Protein AF-A0A520MVE0-F1 (afdb_monomer_lite)

Radius of gyration: 15.73 Å; chains: 1; bounding box: 35×28×48 Å

Secondary structure (DSSP, 8-state):
-------HHHHHT-GGGHHHHHHHHHHHHHHHHHHHHH---HHHHHHHHHHHHHHHHHHH-HHHHHHTHHHHHTS-HHHHHHHHHHHHHHHHHHHHHHHH-

Sequence (101 aa):
MIKEKFNIFGFIYNPNNKKFLVIFDTPFLLISFAAIIEEAHWFVLVIFFMHALNTMTLLIKPDIFYHSKGEMQLMEEESLNNYLVIMTSVVGIGCLLVSYF

Organism: NCBI:txid2030880

Structure (mmCIF, N/CA/C/O backbone):
data_AF-A0A520MVE0-F1
#
_entry.id   AF-A0A520MVE0-F1
#
loop_
_atom_site.group_PDB
_atom_site.id
_atom_site.type_symbol
_atom_site.label_atom_id
_atom_site.label_alt_id
_atom_site.label_comp_id
_atom_site.label_asym_id
_atom_site.label_entity_id
_atom_site.label_seq_id
_atom_site.pdbx_PDB_ins_code
_atom_site.Cartn_x
_atom_site.Cartn_y
_atom_site.Cartn_z
_atom_site.occupancy
_atom_site.B_iso_or_equiv
_atom_site.auth_seq_id
_atom_site.auth_comp_id
_atom_site.auth_asym_id
_atom_site.auth_atom_id
_atom_site.pdbx_PDB_model_num
ATOM 1 N N . MET A 1 1 ? 0.724 18.222 29.697 1.00 36.12 1 MET A N 1
ATOM 2 C CA . MET A 1 1 ? 0.230 18.219 28.305 1.00 36.12 1 MET A CA 1
ATOM 3 C C . MET A 1 1 ? 0.454 16.815 27.767 1.00 36.12 1 MET A C 1
ATOM 5 O O . MET A 1 1 ? 1.594 16.456 27.501 1.00 36.12 1 MET A O 1
ATOM 9 N N . ILE A 1 2 ? -0.579 15.972 27.773 1.00 47.22 2 ILE A N 1
ATOM 10 C CA . ILE A 1 2 ? -0.474 14.605 27.249 1.00 47.22 2 ILE A CA 1
ATOM 11 C C . ILE A 1 2 ? -0.280 14.760 25.743 1.00 47.22 2 ILE A C 1
ATOM 13 O O . ILE A 1 2 ? -1.152 15.279 25.054 1.00 47.22 2 ILE A O 1
ATOM 17 N N . LYS A 1 3 ? 0.911 14.421 25.251 1.00 48.09 3 LYS A N 1
ATOM 18 C CA . LYS A 1 3 ? 1.196 14.364 23.820 1.00 48.09 3 LYS A CA 1
ATOM 19 C C . LYS A 1 3 ? 0.427 13.141 23.322 1.00 48.09 3 LYS A C 1
ATOM 21 O O . LYS A 1 3 ? 0.917 12.027 23.477 1.00 48.09 3 LYS A O 1
ATOM 26 N N . GLU A 1 4 ? -0.812 13.321 22.865 1.00 58.81 4 GLU A N 1
ATOM 27 C CA . GLU A 1 4 ? -1.574 12.227 22.260 1.00 58.81 4 GLU A CA 1
ATOM 28 C C . GLU A 1 4 ? -0.746 11.681 21.094 1.00 58.81 4 GLU A C 1
ATOM 30 O O . GLU A 1 4 ? -0.529 12.355 20.086 1.00 58.81 4 GLU A O 1
ATOM 35 N N . LYS A 1 5 ? -0.184 10.482 21.274 1.00 69.44 5 LYS A N 1
ATOM 36 C CA . LYS A 1 5 ? 0.493 9.765 20.199 1.00 69.44 5 LYS A CA 1
ATOM 37 C C . LYS A 1 5 ? -0.572 9.425 19.161 1.00 69.44 5 LYS A C 1
ATOM 39 O O . LYS A 1 5 ? -1.579 8.802 19.486 1.00 69.44 5 LYS A O 1
ATOM 44 N N . PHE A 1 6 ? -0.354 9.846 17.919 1.00 73.69 6 PHE A N 1
ATOM 45 C CA . PHE A 1 6 ? -1.237 9.497 16.815 1.00 73.69 6 PHE A CA 1
ATOM 46 C C . PHE A 1 6 ? -1.316 7.969 16.675 1.00 73.69 6 PHE A C 1
ATOM 48 O O . PHE A 1 6 ? -0.303 7.309 16.447 1.00 73.69 6 PHE A O 1
ATOM 55 N N . ASN A 1 7 ? -2.517 7.407 16.818 1.00 77.00 7 ASN A N 1
ATOM 56 C CA . ASN A 1 7 ? -2.741 5.971 16.688 1.00 77.00 7 ASN A CA 1
ATOM 57 C C . ASN A 1 7 ? -2.905 5.595 15.209 1.00 77.00 7 ASN A C 1
ATOM 59 O O . ASN A 1 7 ? -4.004 5.668 14.656 1.00 77.00 7 ASN A O 1
ATOM 63 N N . ILE A 1 8 ? -1.808 5.165 14.582 1.00 77.44 8 ILE A N 1
ATOM 64 C CA . ILE A 1 8 ? -1.758 4.793 13.161 1.00 77.44 8 ILE A CA 1
ATOM 65 C C . ILE A 1 8 ? -2.753 3.664 12.836 1.00 77.44 8 ILE A C 1
ATOM 67 O O . ILE A 1 8 ? -3.479 3.762 11.851 1.00 77.44 8 ILE A O 1
ATOM 71 N N . PHE A 1 9 ? -2.879 2.633 13.678 1.00 76.06 9 PHE A N 1
ATOM 72 C CA . PHE A 1 9 ? -3.846 1.541 13.463 1.00 76.06 9 PHE A CA 1
ATOM 73 C C . PHE A 1 9 ? -5.281 1.993 13.665 1.00 76.06 9 PHE A C 1
ATOM 75 O O . PHE A 1 9 ? -6.173 1.594 12.921 1.00 76.06 9 PHE A O 1
ATOM 82 N N . GLY A 1 10 ? -5.502 2.851 14.659 1.00 79.38 10 GLY A N 1
ATOM 83 C CA . GLY A 1 10 ? -6.774 3.526 14.863 1.00 79.38 10 GLY A CA 1
ATOM 84 C C . GLY A 1 10 ? -7.177 4.340 13.639 1.00 79.38 10 GLY A C 1
ATOM 85 O O . GLY A 1 10 ? -8.356 4.385 13.325 1.00 79.38 10 GLY A O 1
ATOM 86 N N . PHE A 1 11 ? -6.216 4.920 12.919 1.00 84.81 11 PHE A N 1
ATOM 87 C CA . PHE A 1 11 ? -6.459 5.648 11.680 1.00 84.81 11 PHE A CA 1
ATOM 88 C C . PHE A 1 11 ? -6.701 4.723 10.475 1.00 84.81 11 PHE A C 1
ATOM 90 O O . PHE A 1 11 ? -7.702 4.900 9.782 1.00 84.81 11 PHE A O 1
ATOM 97 N N . ILE A 1 12 ? -5.828 3.738 10.232 1.00 84.62 12 ILE A N 1
ATOM 98 C CA . ILE A 1 12 ? -5.919 2.807 9.089 1.00 84.62 12 ILE A CA 1
ATOM 99 C C . ILE A 1 12 ? -7.169 1.925 9.195 1.00 84.62 12 ILE A C 1
ATOM 101 O O . ILE A 1 12 ? -7.902 1.745 8.227 1.00 84.62 12 ILE A O 1
ATOM 105 N N . TYR A 1 13 ? -7.468 1.414 10.385 1.00 84.88 13 TYR A N 1
ATOM 106 C CA . TYR A 1 13 ? -8.610 0.528 10.604 1.00 84.88 13 TYR A CA 1
ATOM 107 C C . TYR A 1 13 ? -9.881 1.263 11.039 1.00 84.88 13 TYR A C 1
ATOM 109 O O . TYR A 1 13 ? -10.783 0.649 11.609 1.00 84.88 13 TYR A O 1
ATOM 117 N N . ASN A 1 14 ? -9.974 2.570 10.784 1.00 87.44 14 ASN A N 1
ATOM 118 C CA . ASN A 1 14 ? -11.222 3.310 10.927 1.00 87.44 14 ASN A CA 1
ATOM 119 C C . ASN A 1 14 ? -12.016 3.246 9.611 1.00 87.44 14 ASN A C 1
ATOM 121 O O . ASN A 1 14 ? -11.552 3.782 8.600 1.00 87.44 14 ASN A O 1
ATOM 125 N N . PRO A 1 15 ? -13.231 2.669 9.607 1.00 87.25 15 PRO A N 1
ATOM 126 C CA . PRO A 1 15 ? -14.092 2.636 8.426 1.00 87.25 15 PRO A CA 1
ATOM 127 C C . PRO A 1 15 ? -14.366 4.015 7.812 1.00 87.25 15 PRO A C 1
ATOM 129 O O . PRO A 1 15 ? -14.450 4.139 6.589 1.00 87.25 15 PRO A O 1
ATOM 132 N N . ASN A 1 16 ? -14.415 5.073 8.628 1.00 90.50 16 ASN A N 1
ATOM 133 C CA . ASN A 1 16 ? -14.630 6.445 8.152 1.00 90.50 16 ASN A CA 1
ATOM 134 C C . ASN A 1 16 ? -13.464 6.961 7.292 1.00 90.50 16 ASN A C 1
ATOM 136 O O . ASN A 1 16 ? -13.655 7.842 6.455 1.00 90.50 16 ASN A O 1
ATOM 140 N N . ASN A 1 17 ? -12.273 6.378 7.445 1.00 90.50 17 ASN A N 1
ATOM 141 C CA . ASN A 1 17 ? -11.078 6.752 6.693 1.00 90.50 17 ASN A CA 1
ATOM 142 C C . ASN A 1 17 ? -10.914 5.957 5.391 1.00 90.50 17 ASN A C 1
ATOM 144 O O . ASN A 1 17 ? -9.980 6.230 4.640 1.00 90.50 17 ASN A O 1
ATOM 148 N N . LYS A 1 18 ? -11.827 5.026 5.064 1.00 90.31 18 LYS A N 1
ATOM 149 C CA . LYS A 1 18 ? -11.771 4.201 3.841 1.00 90.31 18 LYS A CA 1
ATOM 150 C C . LYS A 1 18 ? -11.445 5.021 2.593 1.00 90.31 18 LYS A C 1
ATOM 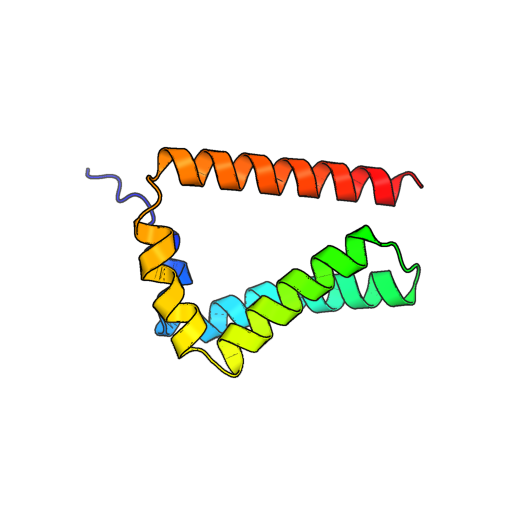152 O O . LYS A 1 18 ? -10.552 4.672 1.829 1.00 90.31 18 LYS A O 1
ATOM 157 N N . LYS A 1 19 ? -12.164 6.131 2.393 1.00 90.94 19 LYS A N 1
ATOM 158 C CA . LYS A 1 19 ? -11.992 6.991 1.215 1.00 90.94 19 LYS A CA 1
ATOM 159 C C . LYS A 1 19 ? -10.604 7.629 1.171 1.00 90.94 19 LYS A C 1
ATOM 161 O O . LYS A 1 19 ? -10.016 7.708 0.101 1.00 90.94 19 LYS A O 1
ATOM 166 N N . PHE A 1 20 ? -10.083 8.055 2.321 1.00 90.06 20 PHE A N 1
ATOM 167 C CA . PHE A 1 20 ? -8.737 8.614 2.418 1.00 90.06 20 PHE A CA 1
ATOM 168 C C . PHE A 1 20 ? -7.679 7.574 2.041 1.00 90.06 20 PHE A C 1
ATOM 170 O O . PHE A 1 20 ? -6.802 7.875 1.241 1.00 90.06 20 PHE A O 1
ATOM 177 N N . LEU A 1 21 ? -7.798 6.346 2.553 1.00 89.25 21 LEU A N 1
ATOM 178 C CA . LEU A 1 21 ? -6.858 5.261 2.256 1.00 89.25 21 LEU A CA 1
ATOM 179 C C . LEU A 1 21 ? -6.832 4.923 0.763 1.00 89.25 21 LEU A C 1
ATOM 181 O O . LEU A 1 21 ? -5.759 4.824 0.187 1.00 89.25 21 LEU A O 1
ATOM 185 N N . VAL A 1 22 ? -7.998 4.839 0.117 1.00 90.94 22 VAL A N 1
ATOM 186 C CA . VAL A 1 22 ? -8.084 4.599 -1.335 1.00 90.94 22 VAL A CA 1
ATOM 187 C C . VAL A 1 22 ? -7.455 5.747 -2.131 1.00 90.94 22 VAL A C 1
ATOM 189 O O . VAL A 1 22 ? -6.709 5.503 -3.078 1.00 90.94 22 VAL A O 1
ATOM 192 N N . ILE A 1 23 ? -7.723 7.003 -1.752 1.00 91.75 23 ILE A N 1
ATOM 193 C CA . ILE A 1 23 ? -7.112 8.175 -2.402 1.00 91.75 23 ILE A CA 1
ATOM 194 C C . ILE A 1 23 ? -5.593 8.155 -2.230 1.00 91.75 23 ILE A C 1
ATOM 196 O O . ILE A 1 23 ? -4.879 8.478 -3.173 1.00 91.75 23 ILE A O 1
ATOM 200 N N . PHE A 1 24 ? -5.104 7.768 -1.054 1.00 88.06 24 PHE A N 1
ATOM 201 C CA . PHE A 1 24 ? -3.678 7.664 -0.776 1.00 88.06 24 PHE A CA 1
ATOM 202 C C . PHE A 1 24 ? -3.001 6.560 -1.600 1.00 88.06 24 PHE A C 1
ATOM 204 O O . PHE A 1 24 ? -1.898 6.771 -2.090 1.00 88.06 24 PHE A O 1
ATOM 211 N N . ASP A 1 25 ? -3.667 5.421 -1.803 1.00 88.56 25 ASP A N 1
ATOM 212 C CA . ASP A 1 25 ? -3.120 4.277 -2.549 1.00 88.56 25 ASP A CA 1
ATOM 213 C C . ASP A 1 25 ? -3.152 4.476 -4.076 1.00 88.56 25 ASP A C 1
ATOM 215 O O . ASP A 1 25 ? -2.331 3.929 -4.813 1.00 88.56 25 ASP A O 1
ATOM 219 N N . THR A 1 26 ? -4.089 5.291 -4.574 1.00 90.12 26 THR A N 1
ATOM 220 C CA . THR A 1 26 ? -4.316 5.490 -6.016 1.00 90.12 26 THR A CA 1
ATOM 221 C C . THR A 1 26 ? -3.075 6.015 -6.765 1.00 90.12 26 THR A C 1
ATOM 223 O O . THR A 1 26 ? -2.745 5.445 -7.806 1.00 90.12 26 THR A O 1
ATOM 226 N N . PRO A 1 27 ? -2.339 7.042 -6.286 1.00 89.94 27 PRO A N 1
ATOM 227 C CA . PRO A 1 27 ? -1.098 7.485 -6.920 1.00 89.94 27 PRO A CA 1
ATOM 228 C C . PRO A 1 27 ? -0.047 6.380 -7.035 1.00 89.94 27 PRO A C 1
ATOM 230 O O . PRO A 1 27 ? 0.590 6.267 -8.078 1.00 89.94 27 PRO A O 1
ATOM 233 N N . PHE A 1 28 ? 0.111 5.540 -6.006 1.00 86.00 28 PHE A N 1
ATOM 234 C CA . PHE A 1 28 ? 1.074 4.437 -6.035 1.00 86.00 28 PHE A CA 1
ATOM 235 C C . PHE A 1 28 ? 0.707 3.413 -7.100 1.00 86.00 28 PHE A C 1
ATOM 237 O O . PHE A 1 28 ? 1.576 2.995 -7.864 1.00 86.00 28 PHE A O 1
ATOM 244 N N . LEU A 1 29 ? -0.577 3.065 -7.211 1.00 91.31 29 LEU A N 1
ATOM 245 C CA . LEU A 1 29 ? -1.078 2.178 -8.261 1.00 91.31 29 LEU A CA 1
ATOM 246 C C . LEU A 1 29 ? -0.856 2.749 -9.660 1.00 91.31 29 LEU A C 1
ATOM 248 O O . LEU A 1 29 ? -0.402 2.029 -10.542 1.00 91.31 29 LEU A O 1
ATOM 252 N N . LEU A 1 30 ? -1.138 4.037 -9.864 1.00 91.62 30 LEU A N 1
ATOM 253 C CA . LEU A 1 30 ? -0.956 4.686 -11.164 1.00 91.62 30 LEU A CA 1
ATOM 254 C C . LEU A 1 30 ? 0.520 4.765 -11.564 1.00 91.62 30 LEU A C 1
ATOM 256 O O . LEU A 1 30 ? 0.859 4.439 -12.698 1.00 91.62 30 LEU A O 1
ATOM 260 N N . ILE A 1 31 ? 1.395 5.167 -10.638 1.00 88.50 31 ILE A N 1
ATOM 261 C CA . ILE A 1 31 ? 2.832 5.306 -10.902 1.00 88.50 31 ILE A CA 1
ATOM 262 C C . ILE A 1 31 ? 3.469 3.936 -11.142 1.00 88.50 31 ILE A C 1
ATOM 264 O O . ILE A 1 31 ? 4.212 3.772 -12.104 1.00 88.50 31 ILE A O 1
ATOM 268 N N . SER A 1 32 ? 3.158 2.936 -10.312 1.00 88.06 32 SER A N 1
ATOM 269 C CA . SER A 1 32 ? 3.701 1.585 -10.501 1.00 88.06 32 SER A CA 1
ATOM 270 C C . SER A 1 32 ? 3.170 0.928 -11.774 1.00 88.06 32 SER A C 1
ATOM 272 O O . SER A 1 32 ? 3.937 0.282 -12.477 1.00 88.06 32 SER A O 1
ATOM 274 N N . PHE A 1 33 ? 1.906 1.153 -12.142 1.00 89.62 33 PHE A N 1
ATOM 275 C CA . PHE A 1 33 ? 1.370 0.702 -13.426 1.00 89.62 33 PHE A CA 1
ATOM 276 C C . PHE A 1 33 ? 2.073 1.359 -14.619 1.00 89.62 33 PHE A C 1
ATOM 278 O O . PHE A 1 33 ? 2.437 0.664 -15.565 1.00 89.62 33 PHE A O 1
ATOM 285 N N . ALA A 1 34 ? 2.301 2.675 -14.566 1.00 89.38 34 ALA A N 1
ATOM 286 C CA . ALA A 1 34 ? 3.047 3.384 -15.603 1.00 89.38 34 ALA A CA 1
ATOM 287 C C . ALA A 1 34 ? 4.474 2.832 -15.741 1.00 89.38 34 ALA A C 1
ATOM 289 O O . ALA A 1 34 ? 4.897 2.518 -16.850 1.00 89.38 34 ALA A O 1
ATOM 290 N N . ALA A 1 35 ? 5.162 2.617 -14.617 1.00 86.62 35 ALA A N 1
ATOM 291 C CA . ALA A 1 35 ? 6.492 2.018 -14.600 1.00 86.62 35 ALA A CA 1
ATOM 292 C C . ALA A 1 35 ? 6.495 0.588 -15.170 1.00 86.62 35 ALA A C 1
ATOM 294 O O . ALA A 1 35 ? 7.389 0.254 -15.931 1.00 86.62 35 ALA A O 1
ATOM 295 N N . ILE A 1 36 ? 5.478 -0.237 -14.887 1.00 88.44 36 ILE A N 1
ATOM 296 C CA . ILE A 1 36 ? 5.353 -1.590 -15.464 1.00 88.44 36 ILE A CA 1
ATOM 297 C C . ILE A 1 36 ? 5.191 -1.553 -16.989 1.00 88.44 36 ILE A C 1
ATOM 299 O O . ILE A 1 36 ? 5.710 -2.435 -17.671 1.00 88.44 36 ILE A O 1
ATOM 303 N N . ILE A 1 37 ? 4.446 -0.577 -17.521 1.00 89.31 37 ILE A N 1
ATOM 304 C CA . ILE A 1 37 ? 4.263 -0.414 -18.973 1.00 89.31 37 ILE A CA 1
ATOM 305 C C . ILE A 1 37 ? 5.574 -0.005 -19.645 1.00 89.31 37 ILE A C 1
ATOM 307 O O . ILE A 1 37 ? 5.857 -0.477 -20.744 1.00 89.31 37 ILE A O 1
ATOM 311 N N . GLU A 1 38 ? 6.328 0.893 -19.013 1.00 85.38 38 GLU A N 1
ATOM 312 C CA . GLU A 1 38 ? 7.591 1.401 -19.543 1.00 85.38 38 GLU A CA 1
ATOM 313 C C . GLU A 1 38 ? 8.691 0.338 -19.466 1.00 85.38 38 GLU A C 1
ATOM 315 O O . GLU A 1 38 ? 9.273 -0.018 -20.490 1.00 85.38 38 GLU A O 1
ATOM 320 N N . GLU A 1 39 ? 8.914 -0.231 -18.279 1.00 80.94 39 GLU A N 1
ATOM 321 C CA . GLU A 1 39 ? 9.896 -1.284 -18.051 1.00 80.94 39 GLU A CA 1
ATOM 322 C C . GLU A 1 39 ? 9.482 -2.183 -16.874 1.00 80.94 39 GLU A C 1
ATOM 324 O O . GLU A 1 39 ? 9.458 -1.800 -15.700 1.00 80.94 39 GLU A O 1
ATOM 329 N N . ALA A 1 40 ? 9.114 -3.427 -17.190 1.00 76.38 40 ALA A N 1
ATOM 330 C CA . ALA A 1 40 ? 8.539 -4.358 -16.226 1.00 76.38 40 ALA A CA 1
ATOM 331 C C . ALA A 1 40 ? 9.596 -4.961 -15.283 1.00 76.38 40 ALA A C 1
ATOM 333 O O . ALA A 1 40 ? 9.965 -6.134 -15.394 1.00 76.38 40 ALA A O 1
ATOM 334 N N . HIS A 1 41 ? 10.048 -4.188 -14.296 1.00 80.62 41 HIS A N 1
ATOM 335 C CA . HIS A 1 41 ? 10.892 -4.7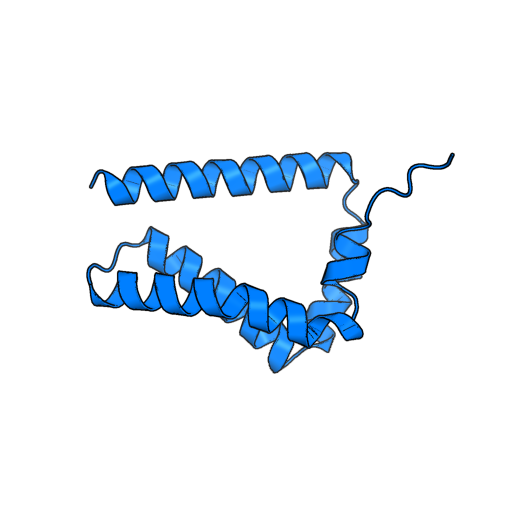11 -13.225 1.00 80.62 41 HIS A CA 1
ATOM 336 C C . HIS A 1 41 ? 10.066 -5.542 -12.235 1.00 80.62 41 HIS A C 1
ATOM 338 O O . HIS A 1 41 ? 9.027 -5.110 -11.725 1.00 80.62 41 HIS A O 1
ATOM 344 N N . TRP A 1 42 ? 10.573 -6.731 -11.895 1.00 80.81 42 TRP A N 1
ATOM 345 C CA . TRP A 1 42 ? 9.907 -7.674 -10.987 1.00 80.81 42 TRP A CA 1
ATOM 346 C C . TRP A 1 42 ? 9.532 -7.041 -9.639 1.00 80.81 42 TRP A C 1
ATOM 348 O O . TRP A 1 42 ? 8.484 -7.342 -9.073 1.00 80.81 42 TRP A O 1
ATOM 358 N N . PHE A 1 43 ? 10.363 -6.129 -9.138 1.00 79.81 43 PHE A N 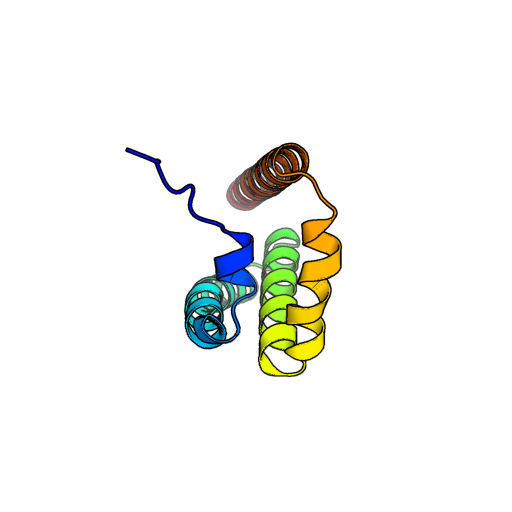1
ATOM 359 C CA . PHE A 1 43 ? 10.140 -5.461 -7.864 1.00 79.81 43 PHE A CA 1
ATOM 360 C C . PHE A 1 43 ? 8.983 -4.447 -7.930 1.00 79.81 43 PHE A C 1
ATOM 362 O O . PHE A 1 43 ? 8.171 -4.377 -7.007 1.00 79.81 43 PHE A O 1
ATOM 369 N N . VAL A 1 44 ? 8.828 -3.733 -9.052 1.00 83.19 44 VAL A N 1
ATOM 370 C CA . VAL A 1 44 ? 7.686 -2.830 -9.285 1.00 83.19 44 VAL A CA 1
ATOM 371 C C . VAL A 1 44 ? 6.386 -3.628 -9.403 1.00 83.19 44 VAL A C 1
ATOM 373 O O . VAL A 1 44 ? 5.365 -3.207 -8.862 1.00 83.19 44 VAL A O 1
ATOM 376 N N . LEU A 1 45 ? 6.426 -4.817 -10.019 1.00 86.00 45 LEU A N 1
ATOM 377 C CA . LEU A 1 45 ? 5.283 -5.737 -10.043 1.00 86.00 45 LEU A CA 1
ATOM 378 C C . LEU A 1 45 ? 4.855 -6.145 -8.627 1.00 86.00 45 LEU A C 1
ATOM 380 O O . LEU A 1 45 ? 3.665 -6.106 -8.320 1.00 86.00 45 LEU A O 1
ATOM 384 N N . VAL A 1 46 ? 5.800 -6.486 -7.743 1.00 85.88 46 VAL A N 1
ATOM 385 C CA . VAL A 1 46 ? 5.491 -6.824 -6.340 1.00 85.88 46 VAL A CA 1
ATOM 386 C C . VAL A 1 46 ? 4.823 -5.650 -5.621 1.00 85.88 46 VAL A C 1
ATOM 388 O O . VAL A 1 46 ? 3.791 -5.847 -4.976 1.00 85.88 46 VAL A O 1
ATOM 391 N N . ILE A 1 47 ? 5.363 -4.435 -5.766 1.00 84.81 47 ILE A N 1
ATOM 392 C CA . ILE A 1 47 ? 4.773 -3.218 -5.184 1.00 84.81 47 ILE A CA 1
ATOM 393 C C . ILE A 1 47 ? 3.350 -3.015 -5.712 1.00 84.81 47 ILE A C 1
ATOM 395 O O . ILE A 1 47 ? 2.416 -2.867 -4.921 1.00 84.81 47 ILE A O 1
ATOM 399 N N . PHE A 1 48 ? 3.165 -3.061 -7.033 1.00 90.38 48 PHE A N 1
ATOM 400 C CA . PHE A 1 48 ? 1.859 -2.888 -7.661 1.00 90.38 48 PHE A CA 1
ATOM 401 C C . PHE A 1 48 ? 0.840 -3.896 -7.122 1.00 90.38 48 PHE A C 1
ATOM 403 O O . PHE A 1 48 ? -0.243 -3.498 -6.695 1.00 90.38 48 PHE A O 1
ATOM 410 N N . PHE A 1 49 ? 1.182 -5.188 -7.077 1.00 89.31 49 PHE A N 1
ATOM 411 C CA . PHE A 1 49 ? 0.269 -6.214 -6.571 1.00 89.31 49 PHE A CA 1
ATOM 412 C C . PHE A 1 49 ? -0.049 -6.035 -5.087 1.00 89.31 49 PHE A C 1
ATOM 414 O O . PHE A 1 49 ? -1.200 -6.226 -4.700 1.00 89.31 49 PHE A O 1
ATOM 421 N N . MET A 1 50 ? 0.917 -5.632 -4.260 1.00 89.44 50 MET A N 1
ATOM 422 C CA . MET A 1 50 ? 0.674 -5.380 -2.838 1.00 89.44 50 MET A CA 1
ATOM 423 C C . MET A 1 50 ? -0.349 -4.253 -2.631 1.00 89.44 50 MET A C 1
ATOM 425 O O . MET A 1 50 ? -1.328 -4.439 -1.904 1.00 89.44 50 MET A O 1
ATOM 429 N N . HIS A 1 51 ? -0.182 -3.121 -3.319 1.00 90.62 51 HIS A N 1
ATOM 430 C CA . HIS A 1 51 ? -1.147 -2.016 -3.273 1.00 90.62 51 HIS A CA 1
ATOM 431 C C . HIS A 1 51 ? -2.495 -2.409 -3.898 1.00 90.62 51 HIS A C 1
ATOM 433 O O . HIS A 1 51 ? -3.556 -2.124 -3.342 1.00 90.62 51 HIS A O 1
ATOM 439 N N . ALA A 1 52 ? -2.483 -3.145 -5.012 1.00 92.38 52 ALA A N 1
ATOM 440 C CA . ALA A 1 52 ? -3.706 -3.534 -5.711 1.00 92.38 52 ALA A CA 1
ATOM 441 C C . ALA A 1 52 ? -4.550 -4.483 -4.858 1.00 92.38 52 ALA A C 1
ATOM 443 O O . ALA A 1 52 ? -5.761 -4.296 -4.742 1.00 92.38 52 ALA A O 1
ATOM 444 N N . LEU A 1 53 ? -3.922 -5.470 -4.215 1.00 90.25 53 LEU A N 1
ATOM 445 C CA . LEU A 1 53 ? -4.593 -6.402 -3.310 1.00 90.25 53 LEU A CA 1
ATOM 446 C C . LEU A 1 53 ? -5.117 -5.697 -2.055 1.00 90.25 53 LEU A C 1
ATOM 448 O O . LEU A 1 53 ? -6.255 -5.960 -1.659 1.00 90.25 53 LEU A O 1
ATOM 452 N N . ASN A 1 54 ? -4.352 -4.773 -1.463 1.00 86.69 54 ASN A N 1
ATOM 453 C CA . ASN A 1 54 ? -4.808 -3.984 -0.314 1.00 86.69 54 ASN A CA 1
ATOM 454 C C . ASN A 1 54 ? -6.028 -3.125 -0.665 1.00 86.69 54 ASN A C 1
ATOM 456 O O . ASN A 1 54 ? -7.057 -3.205 0.012 1.00 86.69 54 ASN A O 1
ATOM 460 N N . THR A 1 55 ? -5.957 -2.369 -1.761 1.00 90.81 55 THR A N 1
ATOM 461 C CA . THR A 1 55 ? -7.072 -1.547 -2.244 1.00 90.81 55 THR A CA 1
ATOM 462 C C . THR A 1 55 ? -8.286 -2.400 -2.627 1.00 90.81 55 THR A C 1
ATOM 464 O O . THR A 1 55 ? -9.408 -2.076 -2.234 1.00 90.81 55 THR A O 1
ATOM 467 N N . MET A 1 56 ? -8.102 -3.523 -3.330 1.00 92.19 56 MET A N 1
ATOM 468 C CA . MET A 1 56 ? -9.202 -4.436 -3.675 1.00 92.19 56 MET A CA 1
ATOM 469 C C . MET A 1 56 ? -9.864 -5.028 -2.433 1.00 92.19 56 MET A C 1
ATOM 471 O O . MET A 1 56 ? -11.092 -5.054 -2.353 1.00 92.19 56 MET A O 1
ATOM 475 N N . THR A 1 57 ? -9.079 -5.461 -1.447 1.00 88.81 57 THR A N 1
ATOM 476 C CA . THR A 1 57 ? -9.613 -5.998 -0.189 1.00 88.81 57 THR A CA 1
ATOM 477 C C . THR A 1 57 ? -10.412 -4.923 0.544 1.00 88.81 57 THR A C 1
ATOM 479 O O . THR A 1 57 ? -11.553 -5.167 0.925 1.00 88.81 57 THR A O 1
ATOM 482 N N . LEU A 1 58 ? -9.888 -3.700 0.638 1.00 90.00 58 LEU A N 1
ATOM 483 C CA . LEU A 1 58 ? -10.575 -2.563 1.255 1.00 90.00 58 LEU A CA 1
ATOM 484 C C . LEU A 1 58 ? -11.883 -2.175 0.531 1.00 90.00 58 LEU A C 1
ATOM 486 O O . LEU A 1 58 ? -12.861 -1.762 1.166 1.00 90.00 58 LEU A O 1
ATOM 490 N N . LEU A 1 59 ? -11.928 -2.281 -0.799 1.00 90.88 59 LEU A N 1
ATOM 491 C CA . LEU A 1 59 ? -13.098 -1.919 -1.604 1.00 90.88 59 LEU A CA 1
ATOM 492 C C . LEU A 1 59 ? -14.172 -3.012 -1.622 1.00 90.88 59 LEU A C 1
ATOM 494 O O . LEU A 1 59 ? -15.338 -2.691 -1.388 1.00 90.88 59 LEU A O 1
ATOM 498 N N . ILE A 1 60 ? -13.776 -4.261 -1.884 1.00 91.19 60 ILE A N 1
ATOM 499 C CA . ILE A 1 60 ? -14.662 -5.392 -2.208 1.00 91.19 60 ILE A CA 1
ATOM 500 C C . ILE A 1 60 ? -15.000 -6.221 -0.966 1.00 91.19 60 ILE A C 1
ATOM 502 O O . ILE A 1 60 ? -16.128 -6.688 -0.828 1.00 91.19 60 ILE A O 1
ATOM 506 N N . LYS A 1 61 ? -14.038 -6.409 -0.055 1.00 89.44 61 LYS A N 1
ATOM 507 C CA . LYS A 1 61 ? -14.209 -7.181 1.187 1.00 89.44 61 LYS A CA 1
ATOM 508 C C . LYS A 1 61 ? -13.721 -6.384 2.406 1.00 89.44 61 LYS A C 1
ATOM 510 O O . LYS A 1 61 ? -12.823 -6.848 3.115 1.00 89.44 61 LYS A O 1
ATOM 515 N N . PRO A 1 62 ? -14.302 -5.196 2.669 1.00 85.69 62 PRO A N 1
ATOM 516 C CA . PRO A 1 62 ? -13.867 -4.322 3.757 1.00 85.69 62 PRO A CA 1
ATOM 517 C C . PRO A 1 62 ? -13.902 -5.020 5.118 1.00 85.69 62 PRO A C 1
ATOM 519 O O . PRO A 1 62 ? -13.055 -4.735 5.954 1.00 85.69 62 PRO A O 1
ATOM 522 N N . ASP A 1 63 ? -14.819 -5.966 5.330 1.00 86.44 63 ASP A N 1
ATOM 523 C CA . ASP A 1 63 ? -14.906 -6.717 6.584 1.00 86.44 63 ASP A CA 1
ATOM 524 C C . ASP A 1 63 ? -13.632 -7.524 6.862 1.00 86.44 63 ASP A C 1
ATOM 526 O O . ASP A 1 63 ? -13.158 -7.532 7.991 1.00 86.44 63 ASP A O 1
ATOM 530 N N . ILE A 1 64 ? -13.019 -8.129 5.835 1.00 84.50 64 ILE A N 1
ATOM 531 C CA . ILE A 1 64 ? -11.738 -8.843 5.974 1.00 84.50 64 ILE A CA 1
ATOM 532 C C . ILE A 1 64 ? -10.625 -7.855 6.323 1.00 84.50 64 ILE A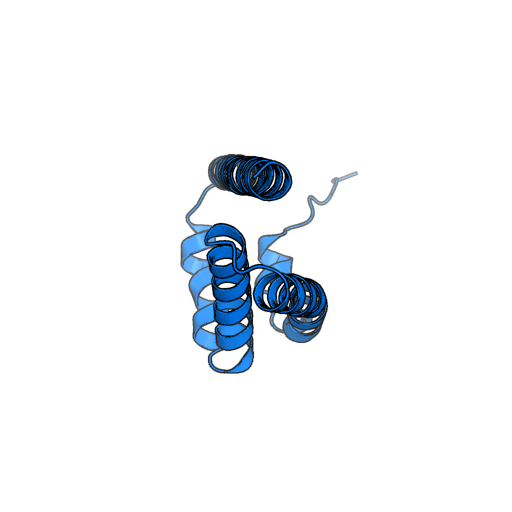 C 1
ATOM 534 O O . ILE A 1 64 ? -9.841 -8.108 7.235 1.00 84.50 64 ILE A O 1
ATOM 538 N N . PHE A 1 65 ? -1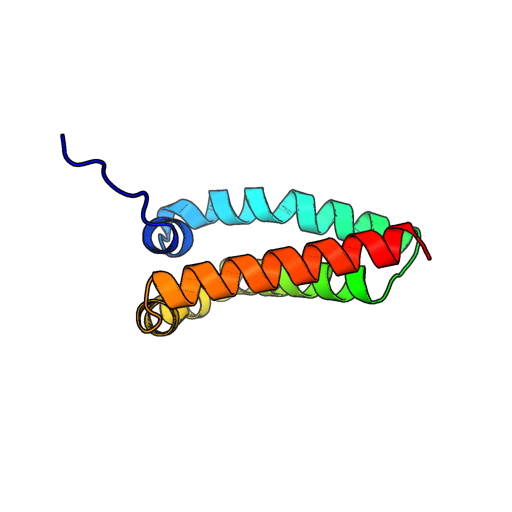0.592 -6.711 5.633 1.00 85.69 65 PHE A N 1
ATOM 539 C CA . PHE A 1 65 ? -9.619 -5.654 5.901 1.00 85.69 65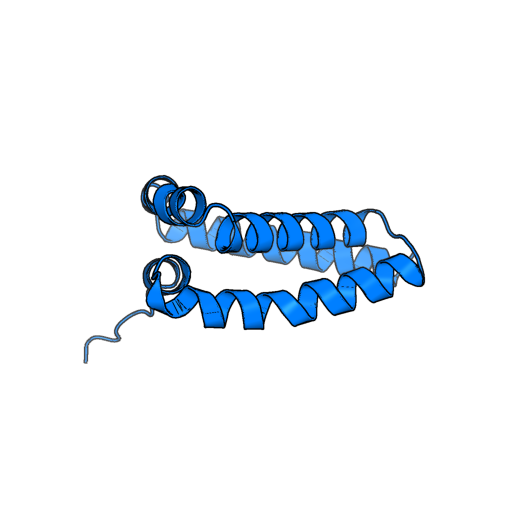 PHE A CA 1
ATOM 540 C C . PHE A 1 65 ? -9.743 -5.130 7.336 1.00 85.69 65 PHE A C 1
ATOM 542 O O . PHE A 1 65 ? -8.757 -5.017 8.042 1.00 85.69 65 PHE A O 1
ATOM 549 N N . TYR A 1 66 ? -10.944 -4.824 7.823 1.00 84.56 66 TYR A N 1
ATOM 550 C CA . TYR A 1 66 ? -11.098 -4.292 9.179 1.00 84.56 66 TYR A CA 1
ATOM 551 C C . TYR A 1 66 ? -10.968 -5.365 10.264 1.00 84.56 66 TYR A C 1
ATOM 553 O O . TYR A 1 66 ? -10.587 -5.036 11.389 1.00 84.56 66 TYR A O 1
ATOM 561 N N . HIS A 1 67 ? -11.218 -6.638 9.948 1.00 83.94 67 HIS A N 1
ATOM 562 C CA . HIS A 1 67 ? -11.010 -7.746 10.880 1.00 83.94 67 HIS A CA 1
ATOM 563 C C . HIS A 1 67 ? -9.522 -8.053 11.109 1.00 83.94 67 HIS A C 1
ATOM 565 O O . HIS A 1 67 ? -9.149 -8.409 12.228 1.00 83.94 67 HIS A O 1
ATOM 571 N N . SER A 1 68 ? -8.644 -7.803 10.124 1.00 77.56 68 SER A N 1
ATOM 572 C CA . SER A 1 68 ? -7.187 -7.956 10.300 1.00 77.56 68 SER A CA 1
ATOM 573 C C . SER A 1 68 ? -6.591 -6.994 11.337 1.00 77.56 68 SER A C 1
ATOM 575 O O . SER A 1 68 ? -5.467 -7.195 11.799 1.00 77.56 68 SER A O 1
ATOM 577 N N . LYS A 1 69 ? -7.358 -5.986 11.785 1.00 74.31 69 LYS A N 1
ATOM 578 C CA . LYS A 1 69 ? -7.020 -5.150 12.944 1.00 74.31 69 LYS A CA 1
ATOM 579 C C . LYS A 1 69 ? -6.741 -5.983 14.192 1.00 74.31 69 LYS A C 1
ATOM 581 O O . LYS A 1 69 ? -5.827 -5.638 14.931 1.00 74.31 69 LYS A O 1
ATOM 586 N N . GLY A 1 70 ? -7.518 -7.043 14.430 1.00 69.19 70 GLY A N 1
ATOM 587 C CA . GLY A 1 70 ? -7.347 -7.906 15.601 1.00 69.19 70 GLY A CA 1
ATOM 588 C C . GLY A 1 70 ? -5.971 -8.566 15.623 1.00 69.19 70 GLY A C 1
ATOM 589 O O . GLY A 1 70 ? -5.327 -8.590 16.663 1.00 69.19 70 GLY A O 1
ATOM 590 N N . GLU A 1 71 ? -5.475 -8.999 14.464 1.00 68.44 71 GLU A N 1
ATOM 591 C CA . GLU A 1 71 ? -4.147 -9.608 14.341 1.00 68.44 71 GLU A CA 1
ATOM 592 C C . GLU A 1 71 ? -3.018 -8.580 14.457 1.00 68.44 71 GLU A C 1
ATOM 594 O O . GLU A 1 71 ? -2.015 -8.834 15.118 1.00 68.44 71 GLU A O 1
ATOM 599 N N . MET A 1 72 ? -3.198 -7.379 13.899 1.00 66.19 72 MET A N 1
ATOM 600 C CA . MET A 1 72 ? -2.215 -6.300 14.053 1.00 66.19 72 MET A CA 1
ATOM 601 C C . MET A 1 72 ? -2.183 -5.702 15.464 1.00 66.19 72 MET A C 1
ATOM 603 O O . MET A 1 72 ? -1.131 -5.248 15.898 1.00 66.19 72 MET A O 1
ATOM 607 N N . GLN A 1 73 ? -3.299 -5.713 16.199 1.00 64.56 73 GLN A N 1
ATOM 608 C CA . GLN A 1 73 ? -3.343 -5.283 17.603 1.00 64.56 73 GLN A CA 1
ATOM 609 C C . GLN A 1 73 ? -2.628 -6.251 18.552 1.00 64.56 73 GLN A C 1
ATOM 611 O O . GLN A 1 73 ? -2.289 -5.849 19.663 1.00 64.56 73 GLN A O 1
ATOM 616 N N . LEU A 1 74 ? -2.397 -7.500 18.134 1.00 63.12 74 LEU A N 1
ATOM 617 C CA . LEU A 1 74 ? -1.593 -8.464 18.889 1.00 63.12 74 LEU A CA 1
ATOM 618 C C . LEU A 1 74 ? -0.084 -8.215 18.744 1.00 63.12 74 LEU A C 1
ATOM 620 O O . LEU A 1 74 ? 0.691 -8.769 19.520 1.00 63.12 74 LEU A O 1
ATOM 624 N N . MET A 1 75 ? 0.348 -7.388 17.785 1.00 65.19 75 MET A N 1
ATOM 625 C CA . MET A 1 75 ? 1.742 -6.957 17.690 1.00 65.19 75 MET A CA 1
ATOM 626 C C . MET A 1 75 ? 1.972 -5.733 18.586 1.00 65.19 75 MET A C 1
ATOM 628 O O . MET A 1 75 ? 1.250 -4.741 18.511 1.00 65.19 75 MET A O 1
ATOM 632 N N . GLU A 1 76 ? 2.997 -5.791 19.435 1.00 68.88 76 GLU A N 1
ATOM 633 C CA . GLU A 1 76 ? 3.396 -4.663 20.285 1.00 68.88 76 GLU A CA 1
ATOM 634 C C . GLU A 1 76 ? 3.893 -3.470 19.440 1.00 68.88 76 GLU A C 1
ATOM 636 O O . GLU A 1 76 ? 4.491 -3.666 18.379 1.00 68.88 76 GLU A O 1
ATOM 641 N N . GLU A 1 77 ? 3.693 -2.226 19.912 1.00 68.75 77 GLU A N 1
ATOM 642 C CA . GLU A 1 77 ? 4.098 -0.997 19.190 1.00 68.75 77 GLU A CA 1
ATOM 643 C C . GLU A 1 77 ? 5.568 -1.030 18.736 1.00 68.75 77 GLU A C 1
ATOM 645 O O . GLU A 1 77 ? 5.890 -0.575 17.640 1.00 68.75 77 GLU A O 1
ATOM 650 N N . GLU A 1 78 ? 6.462 -1.578 19.563 1.00 72.25 78 GLU A N 1
ATOM 651 C CA . GLU A 1 78 ? 7.892 -1.683 19.261 1.00 72.25 78 GLU A CA 1
ATOM 652 C C . GLU A 1 78 ? 8.170 -2.693 18.139 1.00 72.25 78 GLU A C 1
ATOM 654 O O . GLU A 1 78 ? 8.911 -2.397 17.200 1.00 72.25 78 GLU A O 1
ATOM 659 N N . SER A 1 79 ? 7.510 -3.854 18.182 1.00 72.38 79 SER A N 1
ATOM 660 C CA . SER A 1 79 ? 7.577 -4.870 17.126 1.00 72.38 79 SER A CA 1
ATOM 661 C C . SER A 1 79 ? 7.074 -4.316 15.791 1.00 72.38 79 SER A C 1
ATOM 663 O O . SER A 1 79 ? 7.700 -4.517 14.750 1.00 72.38 79 SER A O 1
ATOM 665 N N . LEU A 1 80 ? 5.994 -3.537 15.828 1.00 71.06 80 LEU A N 1
ATOM 666 C CA . LEU A 1 80 ? 5.413 -2.886 14.655 1.00 71.06 80 LEU A CA 1
ATOM 667 C C . LEU A 1 80 ? 6.305 -1.793 14.084 1.00 71.06 80 LEU A C 1
ATOM 669 O O . LEU A 1 80 ? 6.464 -1.710 12.867 1.00 71.06 80 LEU A O 1
ATOM 673 N N . ASN A 1 81 ? 6.901 -0.965 14.939 1.00 71.75 81 ASN A N 1
ATOM 674 C CA . ASN A 1 81 ? 7.843 0.054 14.496 1.00 71.75 81 ASN A CA 1
ATOM 675 C C . ASN A 1 81 ? 9.056 -0.594 13.816 1.00 71.75 81 ASN A C 1
ATOM 677 O O . ASN A 1 81 ? 9.445 -0.185 12.725 1.00 71.75 81 ASN A O 1
ATOM 681 N N . ASN A 1 82 ? 9.590 -1.666 14.403 1.00 75.94 82 ASN A N 1
ATOM 682 C CA . ASN A 1 82 ? 10.685 -2.428 13.808 1.00 75.94 82 ASN A CA 1
ATOM 683 C C . ASN A 1 82 ? 10.271 -3.063 12.475 1.00 75.94 82 ASN A C 1
ATOM 685 O O . ASN A 1 82 ? 11.012 -2.973 11.499 1.00 75.94 82 ASN A O 1
ATOM 689 N N . TYR A 1 83 ? 9.068 -3.636 12.397 1.00 76.38 83 TYR A N 1
ATOM 690 C CA . TYR A 1 83 ? 8.526 -4.188 11.157 1.00 76.38 83 TYR A CA 1
ATOM 691 C C . TYR A 1 83 ? 8.391 -3.120 10.065 1.00 76.38 83 TYR A C 1
ATOM 693 O O . TYR A 1 83 ? 8.867 -3.319 8.950 1.00 76.38 83 TYR A O 1
ATOM 701 N N . LEU A 1 84 ? 7.814 -1.958 10.381 1.00 77.44 84 LEU A N 1
ATOM 702 C CA . LEU A 1 84 ? 7.681 -0.844 9.441 1.00 77.44 84 LEU A CA 1
ATOM 703 C C . LEU A 1 84 ? 9.046 -0.338 8.966 1.00 77.44 84 LEU A C 1
ATOM 705 O O . LEU A 1 84 ? 9.219 -0.115 7.768 1.00 77.44 84 LEU A O 1
ATOM 709 N N . VAL A 1 85 ? 10.027 -0.202 9.863 1.00 78.25 85 VAL A N 1
ATOM 710 C CA . VAL A 1 85 ? 11.398 0.203 9.509 1.00 78.25 85 VAL A CA 1
ATOM 711 C C . VAL A 1 85 ? 12.053 -0.821 8.583 1.00 78.25 85 VAL A C 1
ATOM 713 O O . VAL A 1 85 ? 12.647 -0.439 7.575 1.00 78.25 85 VAL A O 1
ATOM 716 N N . ILE A 1 86 ? 11.911 -2.118 8.867 1.00 80.06 86 ILE A N 1
ATOM 717 C CA . ILE A 1 86 ? 12.449 -3.188 8.015 1.00 80.06 86 ILE A CA 1
ATOM 718 C C . ILE A 1 86 ? 11.787 -3.153 6.637 1.00 80.06 86 ILE A C 1
ATOM 720 O O . ILE A 1 86 ? 12.488 -3.114 5.628 1.00 80.06 86 ILE A O 1
ATOM 724 N N . MET A 1 87 ? 10.455 -3.111 6.579 1.00 77.25 87 MET A N 1
ATOM 725 C CA . MET A 1 87 ? 9.712 -3.115 5.317 1.00 77.25 87 MET A CA 1
ATOM 726 C C . MET A 1 87 ? 10.036 -1.885 4.468 1.00 77.25 87 MET A C 1
ATOM 728 O O . MET A 1 87 ? 10.316 -2.020 3.281 1.00 77.25 87 MET A O 1
ATOM 732 N N . THR A 1 88 ? 10.070 -0.695 5.068 1.00 77.00 88 THR A N 1
ATOM 733 C CA . THR A 1 88 ? 10.438 0.541 4.356 1.00 77.00 88 THR A CA 1
ATOM 734 C C . THR A 1 88 ? 11.892 0.535 3.888 1.00 77.00 88 THR A C 1
ATOM 736 O O . THR A 1 88 ? 12.161 0.975 2.772 1.00 77.00 88 THR A O 1
ATOM 739 N N . SER A 1 89 ? 12.820 -0.022 4.671 1.00 80.38 89 SER A N 1
ATOM 740 C CA . SER A 1 89 ? 14.229 -0.158 4.272 1.00 80.38 89 SER A CA 1
ATOM 741 C C . SER A 1 89 ? 14.406 -1.145 3.118 1.00 80.38 89 SER A C 1
ATOM 743 O O . SER A 1 89 ? 15.077 -0.826 2.139 1.00 80.38 89 SER A O 1
ATOM 745 N N . VAL A 1 90 ? 13.775 -2.323 3.194 1.00 79.88 90 VAL A N 1
ATOM 746 C CA . VAL A 1 90 ? 13.792 -3.330 2.118 1.00 79.88 90 VAL A CA 1
ATOM 747 C C . VAL A 1 90 ? 13.194 -2.749 0.841 1.00 79.88 90 VAL A C 1
ATOM 749 O O . VAL A 1 90 ? 13.782 -2.897 -0.230 1.00 79.88 90 VAL A O 1
ATOM 752 N N . VAL A 1 91 ? 12.067 -2.040 0.955 1.00 79.38 91 VAL A N 1
ATOM 753 C CA . VAL A 1 91 ? 11.435 -1.394 -0.195 1.00 79.38 91 VAL A CA 1
ATOM 754 C C . VAL A 1 91 ? 12.342 -0.313 -0.788 1.00 79.38 91 VAL A C 1
ATOM 756 O O . VAL A 1 91 ? 12.537 -0.280 -1.999 1.00 79.38 91 VAL A O 1
ATOM 759 N N . GLY A 1 92 ? 12.955 0.525 0.051 1.00 78.44 92 GLY A N 1
ATOM 760 C CA . GLY A 1 92 ? 13.884 1.566 -0.389 1.00 78.44 92 GLY A CA 1
ATOM 761 C C . GLY A 1 92 ? 15.104 1.009 -1.128 1.00 78.44 92 GLY A C 1
ATOM 762 O O . GLY A 1 92 ? 15.458 1.514 -2.191 1.00 78.44 92 GLY A O 1
ATOM 763 N N . ILE A 1 93 ? 15.710 -0.067 -0.616 1.00 83.00 93 ILE A N 1
ATOM 764 C CA . ILE A 1 93 ? 16.824 -0.755 -1.288 1.00 83.00 93 ILE A CA 1
ATOM 765 C C . ILE A 1 93 ? 16.364 -1.350 -2.624 1.00 83.00 93 ILE A C 1
ATOM 767 O O . ILE A 1 93 ? 17.062 -1.202 -3.624 1.00 83.00 93 ILE A O 1
ATOM 771 N N . GLY A 1 94 ? 15.189 -1.983 -2.666 1.00 76.75 94 GLY A N 1
ATOM 772 C CA . GLY A 1 94 ? 14.629 -2.533 -3.901 1.00 76.75 94 GLY A CA 1
ATOM 773 C C . GLY A 1 94 ? 14.414 -1.466 -4.975 1.00 76.75 94 GLY A C 1
ATOM 774 O O . GLY A 1 94 ? 14.797 -1.677 -6.124 1.00 76.75 94 GLY A O 1
ATOM 775 N N . CYS A 1 95 ? 13.901 -0.290 -4.598 1.00 73.81 95 CYS A N 1
ATOM 776 C CA . CYS A 1 95 ? 13.764 0.846 -5.512 1.00 73.81 95 CYS A CA 1
ATOM 777 C C . CYS A 1 95 ? 15.121 1.301 -6.068 1.00 73.81 95 CYS A C 1
ATOM 779 O O . CYS A 1 95 ? 15.238 1.522 -7.270 1.00 73.81 95 CYS A O 1
ATOM 781 N N . LEU A 1 96 ? 16.148 1.413 -5.217 1.00 78.56 96 LEU A N 1
ATOM 782 C CA . LEU A 1 96 ? 17.497 1.803 -5.646 1.00 78.56 96 LEU A CA 1
ATOM 783 C C . LEU A 1 96 ? 18.119 0.785 -6.605 1.00 78.56 96 LEU A C 1
ATOM 785 O O . LEU A 1 96 ? 18.760 1.182 -7.572 1.00 78.56 96 LEU A O 1
ATOM 789 N N . LEU A 1 97 ? 17.918 -0.511 -6.353 1.00 77.81 97 LEU A N 1
ATOM 790 C CA . LEU A 1 97 ? 18.389 -1.569 -7.244 1.00 77.81 97 LEU A CA 1
ATOM 791 C C . LEU A 1 97 ? 17.707 -1.478 -8.610 1.00 77.81 97 LEU A C 1
ATOM 793 O O . LEU A 1 97 ? 18.397 -1.515 -9.618 1.00 77.81 97 LEU A O 1
ATOM 797 N N . VAL A 1 98 ? 16.387 -1.288 -8.649 1.00 71.44 98 VAL A N 1
ATOM 798 C CA . VAL A 1 98 ? 15.657 -1.077 -9.911 1.00 71.44 98 VAL A CA 1
ATOM 799 C C . VAL A 1 98 ? 16.111 0.190 -10.633 1.00 71.44 98 VAL A C 1
ATOM 801 O O . VAL A 1 98 ? 16.217 0.188 -11.843 1.00 71.44 98 VAL A O 1
ATOM 804 N N . SER A 1 99 ? 16.411 1.280 -9.924 1.00 72.94 99 SER A N 1
ATOM 805 C CA . SER A 1 99 ? 16.912 2.499 -10.579 1.00 72.94 99 SER A CA 1
ATOM 806 C C . SER A 1 99 ? 18.336 2.365 -11.131 1.00 72.94 99 SER A C 1
ATOM 808 O O . SER A 1 99 ? 18.761 3.218 -11.906 1.00 72.94 99 SER A O 1
ATOM 810 N N . TYR A 1 100 ? 19.099 1.361 -10.691 1.00 72.50 100 TYR A N 1
ATOM 811 C CA . TYR A 1 100 ? 20.484 1.149 -11.118 1.00 72.50 100 TYR A CA 1
ATOM 812 C C . TYR A 1 100 ? 20.623 0.125 -12.256 1.00 72.50 100 TYR A C 1
ATOM 814 O O . TYR A 1 100 ? 21.617 0.177 -12.982 1.00 72.50 100 TYR A O 1
ATOM 822 N N . PHE A 1 101 ? 19.670 -0.801 -12.389 1.00 59.50 101 PHE A N 1
ATOM 823 C CA . PHE A 1 101 ? 19.670 -1.898 -13.363 1.00 59.50 101 PHE A CA 1
ATOM 824 C C . PHE A 1 101 ? 18.564 -1.730 -14.390 1.00 59.50 101 PHE A C 1
ATOM 826 O O . PHE A 1 101 ? 18.885 -1.907 -15.583 1.00 59.50 101 PHE A O 1
#

Foldseek 3Di:
DPPPDPDPLCQQLDLVCLVVLLVVLVVLLVVLVVCCVVPNDPLSVVSNVVSVVLNCCCPPVVVVVNVCSVVVVVQDPVNVVVVVVVVVVVNVVVVVVVVVD

pLDDT: mean 80.59, std 10.48, range [36.12, 92.38]